Protein AF-A0AAE0EDP6-F1 (afdb_monomer_lite)

InterPro domains:
  IPR026960 Reverse transcriptase zinc-binding domain [PF13966] (31-103)

Foldseek 3Di:
DPDPDDDDDQFDPQDPVSDDDPVSVVVVVVVVVVVVVLQPPVLDDPVLSVVVSCLLVQNDDQLVNCVVVVVDDPPQQAAPVARPDGDDSLCLCFVPPVNVVLVCVLCVVVVFDDDTDSGPNVVLVVQLVSQSDPVCSSVSNVSSSVSSVVSVD

Radius of gyration: 21.28 Å; chains: 1; bounding box: 55×51×54 Å

pLDDT: mean 84.38, std 10.83, range [39.41, 95.75]

Sequence (153 aa):
MIQEDVSDSVAWSFCSKGLFSVSSYRRCVEDLVEEHATVWHGNSPPKVEIFVWQLLRGRIMVWDILNRFGVITNDDLFCPLCERAVESMDHLFLLCPWSWSLWTSCMGWWKVNCCANRSINEWFTGWQRLSPSPKMGRAWVMLFYAAVWSIWW

Organism: NCBI:txid43782

Secondary structure (DSSP, 8-state):
-PPP--------TTSTTS---HHHHHHHHHHHHHTTTTS--SSS-HHHHHHHHHHHTT-S--HHHHHHTTSS-GGG-B-TTTSSSB--HHIIIIISHHHHHHHHHHHHTTT---PPPSSHHHHHHHHHHT-S-GGGHHHHHHHHHHHHHHHH-

Structure (mmCIF, N/CA/C/O backbone):
data_AF-A0AAE0EDP6-F1
#
_entry.id   AF-A0AAE0EDP6-F1
#
loop_
_atom_site.group_PDB
_atom_site.id
_atom_site.type_symbol
_atom_site.label_atom_id
_atom_site.label_alt_id
_atom_site.label_comp_id
_atom_site.label_asym_id
_atom_site.label_entity_id
_atom_site.label_seq_id
_atom_site.pdbx_PDB_ins_code
_atom_site.Cartn_x
_atom_site.Cartn_y
_atom_site.Cartn_z
_atom_site.occupancy
_atom_site.B_iso_or_equiv
_atom_site.auth_seq_id
_atom_site.auth_comp_id
_atom_site.auth_asym_id
_atom_site.auth_atom_id
_atom_site.pdbx_PDB_model_num
ATOM 1 N N . MET A 1 1 ? -27.156 -37.050 26.670 1.00 39.41 1 MET A N 1
ATOM 2 C CA . MET A 1 1 ? -28.392 -36.382 27.124 1.00 39.41 1 MET A CA 1
ATOM 3 C C . MET A 1 1 ? -28.280 -34.933 26.698 1.00 39.41 1 MET A C 1
ATOM 5 O O . MET A 1 1 ? -27.491 -34.208 27.286 1.00 39.41 1 MET A O 1
ATOM 9 N N . ILE A 1 2 ? -28.938 -34.567 25.601 1.00 51.00 2 ILE A N 1
ATOM 10 C CA . ILE A 1 2 ? -29.019 -33.179 25.134 1.00 51.00 2 ILE A CA 1
ATOM 11 C C . ILE A 1 2 ? -30.214 -32.596 25.891 1.00 51.00 2 ILE A C 1
ATOM 13 O O . ILE A 1 2 ? -31.291 -33.183 25.839 1.00 51.00 2 ILE A O 1
ATOM 17 N N . GLN A 1 3 ? -29.997 -31.557 26.696 1.00 50.69 3 GLN A N 1
ATOM 18 C CA . GLN A 1 3 ? -31.082 -30.880 27.407 1.00 50.69 3 GLN A CA 1
ATOM 19 C C . GLN A 1 3 ? -31.976 -30.193 26.371 1.00 50.69 3 GLN A C 1
ATOM 21 O O . GLN A 1 3 ? -31.501 -29.337 25.628 1.00 50.69 3 GLN A O 1
ATOM 26 N N . GLU A 1 4 ? -33.241 -30.603 26.304 1.00 66.81 4 GLU A N 1
ATOM 27 C CA . GLU A 1 4 ? -34.263 -29.949 25.491 1.00 66.81 4 GLU A CA 1
ATOM 28 C C . GLU A 1 4 ? -34.834 -28.721 26.218 1.00 66.81 4 GLU A C 1
ATOM 30 O O . GLU A 1 4 ? -35.024 -28.735 27.434 1.00 66.81 4 GLU A O 1
ATOM 35 N N . ASP A 1 5 ? -35.120 -27.699 25.406 1.00 65.81 5 ASP A N 1
ATOM 36 C CA . ASP A 1 5 ? -35.881 -26.471 25.683 1.00 65.81 5 ASP A CA 1
ATOM 37 C C . ASP A 1 5 ? -35.163 -25.295 26.379 1.00 65.81 5 ASP A C 1
ATOM 39 O O . ASP A 1 5 ? -35.728 -24.593 27.217 1.00 65.81 5 ASP A O 1
ATOM 43 N N . VAL A 1 6 ? -33.913 -25.012 25.993 1.00 71.88 6 VAL A N 1
ATOM 44 C CA . VAL A 1 6 ? -33.329 -23.677 26.217 1.00 71.88 6 VAL A CA 1
ATOM 45 C C . VAL A 1 6 ? -33.558 -22.840 24.962 1.00 71.88 6 VAL A C 1
ATOM 47 O O . VAL A 1 6 ? -32.964 -23.107 23.923 1.00 71.88 6 VAL A O 1
ATOM 50 N N . SER A 1 7 ? -34.424 -21.827 25.053 1.00 76.12 7 SER A N 1
ATOM 51 C CA . SER A 1 7 ? -34.587 -20.831 23.990 1.00 76.12 7 SER A CA 1
ATOM 52 C C . SER A 1 7 ? -33.248 -20.145 23.720 1.00 76.12 7 SER A C 1
ATOM 54 O O . SER A 1 7 ? -32.670 -19.541 24.629 1.00 76.12 7 SER A O 1
ATOM 56 N N . ASP A 1 8 ? -32.786 -20.187 22.470 1.00 82.50 8 ASP A N 1
ATOM 57 C CA . ASP A 1 8 ? -31.603 -19.444 22.044 1.00 82.50 8 ASP A CA 1
ATOM 58 C C . ASP A 1 8 ? -31.775 -17.957 22.372 1.00 82.50 8 ASP A C 1
ATOM 60 O O . ASP A 1 8 ? -32.826 -17.353 22.134 1.00 82.50 8 ASP A O 1
ATOM 64 N N . SER A 1 9 ? -30.732 -17.361 22.946 1.00 78.88 9 SER A N 1
ATOM 65 C CA . SER A 1 9 ? -30.709 -15.943 23.294 1.00 78.88 9 SER A CA 1
ATOM 66 C C . SER A 1 9 ? -29.422 -15.306 22.787 1.00 78.88 9 SER A C 1
ATOM 68 O O . SER A 1 9 ? -28.344 -15.899 22.850 1.00 78.88 9 SER A O 1
ATOM 70 N N . VAL A 1 10 ? -29.532 -14.092 22.246 1.00 83.44 10 VAL A N 1
ATOM 71 C CA . VAL A 1 10 ? -28.369 -13.338 21.773 1.00 83.44 10 VAL A CA 1
ATOM 72 C C . VAL A 1 10 ? -27.637 -12.775 22.987 1.00 83.44 10 VAL A C 1
ATOM 74 O O . VAL A 1 10 ? -28.167 -11.919 23.693 1.00 83.44 10 VAL A O 1
ATOM 77 N N . ALA A 1 11 ? -26.409 -13.238 23.214 1.00 87.94 11 ALA A N 1
ATOM 78 C CA . ALA A 1 11 ? -25.537 -12.737 24.268 1.00 87.94 11 ALA A CA 1
ATOM 79 C C . ALA A 1 11 ? -24.417 -11.867 23.681 1.00 87.94 11 ALA A C 1
ATOM 81 O O . ALA A 1 11 ? -23.764 -12.228 22.701 1.00 87.94 11 ALA A O 1
ATOM 82 N N . TRP A 1 12 ? -24.169 -10.715 24.301 1.00 88.50 12 TRP A N 1
ATOM 83 C CA . TRP A 1 12 ? -23.057 -9.835 23.957 1.00 88.50 12 TRP A CA 1
ATOM 84 C C . TRP A 1 12 ? -21.725 -10.453 24.400 1.00 88.50 12 TRP A C 1
ATOM 86 O O . TRP A 1 12 ? -21.421 -10.505 25.593 1.00 88.50 12 TRP A O 1
ATOM 96 N N . SER A 1 13 ? -20.916 -10.896 23.436 1.00 85.06 13 SER A N 1
ATOM 97 C CA . SER A 1 13 ? -19.655 -11.620 23.664 1.00 85.06 13 SER A CA 1
ATOM 98 C C . SER A 1 13 ? -18.591 -10.813 24.416 1.00 85.06 13 SER A C 1
ATOM 100 O O . SER A 1 13 ? -17.752 -11.391 25.101 1.00 85.06 13 SER A O 1
ATOM 102 N N . PHE A 1 14 ? -18.640 -9.478 24.350 1.00 79.19 14 PHE A N 1
ATOM 103 C CA . PHE A 1 14 ? -17.673 -8.582 25.000 1.00 79.19 14 PHE A CA 1
ATOM 104 C C . PHE A 1 14 ? -18.082 -8.172 26.428 1.00 79.19 14 PHE A C 1
ATOM 106 O O . PHE A 1 14 ? -17.613 -7.167 26.975 1.00 79.19 14 PHE A O 1
ATOM 113 N N . CYS A 1 15 ? -18.972 -8.942 27.059 1.00 81.94 15 CYS A N 1
ATOM 114 C CA . CYS A 1 15 ? -19.340 -8.797 28.461 1.00 81.94 15 CYS A CA 1
ATOM 115 C C . CYS A 1 15 ? -19.559 -10.175 29.092 1.00 81.94 15 CYS A C 1
ATOM 117 O O . CYS A 1 15 ? -20.325 -10.983 28.581 1.00 81.94 15 CYS A O 1
ATOM 119 N N . SER A 1 16 ? -18.962 -10.424 30.261 1.00 80.06 16 SER A N 1
ATOM 120 C CA . SER A 1 16 ? -19.107 -11.697 30.989 1.00 80.06 16 SER A CA 1
ATOM 121 C C . SER A 1 16 ? -20.546 -12.018 31.403 1.00 80.06 16 SER A C 1
ATOM 123 O O . SER A 1 16 ? -20.865 -13.164 31.692 1.00 80.06 16 SER A O 1
ATOM 125 N N . LYS A 1 17 ? -21.420 -11.006 31.430 1.00 84.56 17 LYS A N 1
ATOM 126 C CA . LYS A 1 17 ? -22.849 -11.147 31.731 1.00 84.56 17 LYS A CA 1
ATOM 127 C C . LYS A 1 17 ? -23.712 -11.363 30.483 1.00 84.56 17 LYS A C 1
ATOM 129 O O . LYS A 1 17 ? -24.926 -11.434 30.617 1.00 84.56 17 LYS A O 1
ATOM 134 N N . GLY A 1 18 ? -23.125 -11.364 29.283 1.00 84.38 18 GLY A N 1
ATOM 135 C CA . GLY A 1 18 ? -23.862 -11.446 28.018 1.00 84.38 18 GLY A CA 1
ATOM 136 C C . GLY A 1 18 ? -24.726 -10.219 27.702 1.00 84.38 18 GLY A C 1
ATOM 137 O O . GLY A 1 18 ? -25.489 -10.239 26.743 1.00 84.38 18 GLY A O 1
ATOM 138 N N . LEU A 1 19 ? -24.623 -9.140 28.487 1.00 87.56 19 LEU A N 1
ATOM 139 C CA . LEU A 1 19 ? -25.437 -7.935 28.332 1.00 87.56 19 LEU A CA 1
ATOM 140 C C . LEU A 1 19 ? -24.699 -6.863 27.536 1.00 87.56 19 LEU A C 1
ATOM 142 O O . LEU A 1 19 ? -23.536 -6.555 27.816 1.00 87.56 19 LEU A O 1
ATOM 146 N N . PHE A 1 20 ? -25.416 -6.248 26.599 1.00 87.19 20 PHE A N 1
ATOM 147 C CA . PHE A 1 20 ? -24.943 -5.069 25.891 1.00 87.19 20 PHE A CA 1
ATOM 148 C C . PHE A 1 20 ? -24.884 -3.859 26.829 1.00 87.19 20 PHE A C 1
ATOM 150 O O . PHE A 1 20 ? -25.801 -3.592 27.607 1.00 87.19 20 PHE A O 1
ATOM 157 N N . SER A 1 21 ? -23.816 -3.078 26.709 1.00 89.69 21 SER A N 1
ATOM 158 C CA . SER A 1 21 ? -23.739 -1.737 27.276 1.00 89.69 21 SER A CA 1
ATOM 159 C C . SER A 1 21 ? -22.895 -0.849 26.373 1.00 89.69 21 SER A C 1
ATOM 161 O O . SER A 1 21 ? -21.946 -1.318 25.748 1.00 89.69 21 SER A O 1
ATOM 163 N N . VAL A 1 22 ? -23.165 0.458 26.369 1.00 89.12 22 VAL A N 1
ATOM 164 C CA . VAL A 1 22 ? -22.343 1.425 25.620 1.00 89.12 22 VAL A CA 1
ATOM 165 C C . VAL A 1 22 ? -20.871 1.348 26.046 1.00 89.12 22 VAL A C 1
ATOM 167 O O . VAL A 1 22 ? -19.985 1.460 25.211 1.00 89.12 22 VAL A O 1
ATOM 170 N N . SER A 1 23 ? -20.590 1.082 27.325 1.00 86.62 23 SER A N 1
ATOM 171 C CA . SER A 1 23 ? -19.224 0.929 27.844 1.00 86.62 23 SER A CA 1
ATOM 172 C C . SER A 1 23 ? -18.512 -0.346 27.372 1.00 86.62 23 SER A C 1
ATOM 174 O O . SER A 1 23 ? -17.317 -0.307 27.089 1.00 86.62 23 SER A O 1
ATOM 176 N N . SER A 1 24 ? -19.214 -1.481 27.276 1.00 88.81 24 SER A N 1
ATOM 177 C CA . SER A 1 24 ? -18.640 -2.726 26.743 1.00 88.81 24 SER A CA 1
ATOM 178 C C . SER A 1 24 ? -18.475 -2.660 25.227 1.00 88.81 24 SER A C 1
ATOM 180 O O . SER A 1 24 ? -17.460 -3.121 24.715 1.00 88.81 24 SER A O 1
ATOM 182 N N . TYR A 1 25 ? -19.407 -2.006 24.531 1.00 87.00 25 TYR A N 1
ATOM 183 C CA . TYR A 1 25 ? -19.276 -1.676 23.117 1.00 87.00 25 TYR A CA 1
ATOM 184 C C . TYR A 1 25 ? -18.084 -0.756 22.849 1.00 87.00 25 TYR A C 1
ATOM 186 O O . TYR A 1 25 ? -17.269 -1.066 21.992 1.00 87.00 25 TYR A O 1
ATOM 194 N N . ARG A 1 26 ? -17.928 0.343 23.600 1.00 85.56 26 ARG A N 1
ATOM 195 C CA . ARG A 1 26 ? -16.828 1.294 23.377 1.00 85.56 26 ARG A CA 1
ATOM 196 C C . ARG A 1 26 ? -15.462 0.635 23.539 1.00 85.56 26 ARG A C 1
ATOM 198 O O . ARG A 1 26 ? -14.601 0.858 22.708 1.00 85.56 26 ARG A O 1
ATOM 205 N N . ARG A 1 27 ? -15.300 -0.217 24.552 1.00 81.38 27 ARG A N 1
ATOM 206 C CA . ARG A 1 27 ? -14.078 -1.004 24.765 1.00 81.38 27 ARG A CA 1
ATOM 207 C C . ARG A 1 27 ? -13.825 -2.006 23.636 1.00 81.38 27 ARG A C 1
ATOM 209 O O . ARG A 1 27 ? -12.716 -2.080 23.142 1.00 81.38 27 ARG A O 1
ATOM 216 N N . CYS A 1 28 ? -14.863 -2.711 23.181 1.00 82.75 28 CYS A N 1
ATOM 217 C CA . CYS A 1 28 ? -14.769 -3.572 21.999 1.00 82.75 28 CYS A CA 1
ATOM 218 C C . CYS A 1 28 ? -14.317 -2.781 20.762 1.00 82.75 28 CYS A C 1
ATOM 220 O O . CYS A 1 28 ? -13.442 -3.224 20.029 1.00 82.75 28 CYS A O 1
ATOM 222 N N . VAL A 1 29 ? -14.879 -1.591 20.544 1.00 79.31 29 VAL A N 1
ATOM 223 C CA . VAL A 1 29 ? -14.470 -0.719 19.441 1.00 79.31 29 VAL A CA 1
ATOM 224 C C . VAL A 1 29 ? -13.038 -0.226 19.627 1.00 79.31 29 VAL A C 1
ATOM 226 O O . VAL A 1 29 ? -12.302 -0.229 18.657 1.00 79.31 29 VAL A O 1
ATOM 229 N N . GLU A 1 30 ? -12.625 0.172 20.829 1.00 75.19 30 GLU A N 1
ATOM 230 C CA . GLU A 1 30 ? -11.241 0.578 21.120 1.00 75.19 30 GLU A CA 1
ATOM 231 C C . GLU A 1 30 ? -10.249 -0.550 20.770 1.00 75.19 30 GLU A C 1
ATOM 233 O O . GLU A 1 30 ? -9.298 -0.296 20.029 1.00 75.19 30 GLU A O 1
ATOM 238 N N . ASP A 1 31 ? -10.538 -1.793 21.173 1.00 69.56 31 ASP A N 1
ATOM 239 C CA . ASP A 1 31 ? -9.720 -2.972 20.847 1.00 69.56 31 ASP A CA 1
ATOM 240 C C . ASP A 1 31 ? -9.689 -3.260 19.326 1.00 69.56 31 ASP A C 1
ATOM 242 O O . ASP A 1 31 ? -8.649 -3.600 18.765 1.00 69.56 31 ASP A O 1
ATOM 246 N N . LEU A 1 32 ? -10.816 -3.083 18.623 1.00 66.81 32 LEU A N 1
ATOM 247 C CA . LEU A 1 32 ? -10.910 -3.270 17.165 1.00 66.81 32 LEU A CA 1
ATOM 248 C C . LEU A 1 32 ? -10.283 -2.117 16.361 1.00 66.81 32 LEU A C 1
ATOM 250 O O . LEU A 1 32 ? -9.859 -2.300 15.218 1.00 66.81 32 LEU A O 1
ATOM 254 N N . VAL A 1 33 ? -10.258 -0.907 16.920 1.00 62.19 33 VAL A N 1
ATOM 255 C CA . VAL A 1 33 ? -9.709 0.287 16.267 1.00 62.19 33 VAL A CA 1
ATOM 256 C C . VAL A 1 33 ? -8.185 0.223 16.225 1.00 62.19 33 VAL A C 1
ATOM 258 O O . VAL A 1 33 ? -7.621 0.659 15.222 1.00 62.19 33 VAL A O 1
ATOM 261 N N . GLU A 1 34 ? -7.508 -0.370 17.215 1.00 58.06 34 GLU A N 1
ATOM 262 C CA . GLU A 1 34 ? -6.048 -0.563 17.153 1.00 58.06 34 GLU A CA 1
ATOM 263 C C . GLU A 1 34 ? -5.617 -1.412 15.944 1.00 58.06 34 GLU A C 1
ATOM 265 O O . GLU A 1 34 ? -4.651 -1.060 15.264 1.00 58.06 34 GLU A O 1
ATOM 270 N N . GLU A 1 35 ? -6.380 -2.448 15.577 1.00 56.25 35 GLU A N 1
ATOM 271 C CA . GLU A 1 35 ? -6.121 -3.237 14.361 1.00 56.25 35 GLU A CA 1
ATOM 272 C C . GLU A 1 35 ? -6.390 -2.462 13.057 1.00 56.25 35 GLU A C 1
ATOM 274 O O . GLU A 1 35 ? -5.968 -2.881 11.975 1.00 56.25 35 GLU A O 1
ATOM 279 N N . HIS A 1 36 ? -7.131 -1.351 13.107 1.00 55.94 36 HIS A N 1
ATOM 280 C CA . HIS A 1 36 ? -7.610 -0.630 11.919 1.00 55.94 36 HIS A CA 1
ATOM 281 C C . HIS A 1 36 ? -7.068 0.798 11.782 1.00 55.94 36 HIS A C 1
ATOM 283 O O . HIS A 1 36 ? -7.262 1.412 10.733 1.00 55.94 36 HIS A O 1
ATOM 289 N N . ALA A 1 37 ? -6.358 1.320 12.784 1.00 62.09 37 ALA A N 1
ATOM 290 C CA . ALA A 1 37 ? -5.871 2.700 12.832 1.00 62.09 37 ALA A CA 1
ATOM 291 C C . ALA A 1 37 ? -4.668 2.988 11.914 1.00 62.09 37 ALA A C 1
ATOM 293 O O . ALA A 1 37 ? -4.329 4.147 11.691 1.00 62.09 37 ALA A O 1
ATOM 294 N N . THR A 1 38 ? -4.014 1.964 11.362 1.00 74.25 38 THR A N 1
ATOM 295 C CA . THR A 1 38 ? -2.735 2.119 10.644 1.00 74.25 38 THR A CA 1
ATOM 296 C C . THR A 1 38 ? -2.839 2.821 9.288 1.00 74.25 38 THR A C 1
ATOM 298 O O . THR A 1 38 ? -1.806 3.212 8.749 1.00 74.25 38 THR A O 1
ATOM 301 N N . VAL A 1 39 ? -4.048 2.992 8.738 1.00 85.88 39 VAL A N 1
ATOM 302 C CA . VAL A 1 39 ? -4.280 3.647 7.434 1.00 85.88 39 VAL A CA 1
ATOM 303 C C . VAL A 1 39 ? -4.888 5.052 7.565 1.00 85.88 39 VAL A C 1
ATOM 305 O O . VAL A 1 39 ? -4.709 5.915 6.708 1.00 85.88 39 VAL A O 1
ATOM 308 N N . TRP A 1 40 ? -5.615 5.314 8.647 1.00 87.88 40 TRP A N 1
ATOM 309 C CA . TRP A 1 40 ? -6.397 6.540 8.794 1.00 87.88 40 TRP A CA 1
ATOM 310 C C . TRP A 1 40 ? -5.555 7.636 9.439 1.00 87.88 40 TRP A C 1
ATOM 312 O O . TRP A 1 40 ? -5.549 7.808 10.658 1.00 87.88 40 TRP A O 1
ATOM 322 N N . HIS A 1 41 ? -4.818 8.382 8.618 1.00 81.88 41 HIS A N 1
ATOM 323 C CA . HIS A 1 41 ? -3.966 9.471 9.100 1.00 81.88 41 HIS A CA 1
ATOM 324 C C . HIS A 1 41 ? -4.581 10.860 8.914 1.00 81.88 41 HIS A C 1
ATOM 326 O O . HIS A 1 41 ? -4.064 11.818 9.494 1.00 81.88 41 HIS A O 1
ATOM 332 N N . GLY A 1 42 ? -5.630 10.995 8.095 1.00 85.88 42 GLY A N 1
ATOM 333 C CA . GLY A 1 42 ? -6.282 12.275 7.809 1.00 85.88 42 GLY A CA 1
ATOM 334 C C . GLY A 1 42 ? -5.391 13.275 7.065 1.00 85.88 42 GLY A C 1
ATOM 335 O O . GLY A 1 42 ? -5.698 14.464 7.029 1.00 85.88 42 GLY A O 1
ATOM 336 N N . ASN A 1 43 ? -4.272 12.815 6.495 1.00 84.62 43 ASN A N 1
ATOM 337 C CA . ASN A 1 43 ? -3.312 13.659 5.772 1.00 84.62 43 ASN A CA 1
ATOM 338 C C . ASN A 1 43 ? -3.436 13.512 4.249 1.00 84.62 43 ASN A C 1
ATOM 340 O O . ASN A 1 43 ? -2.763 14.227 3.510 1.00 84.62 43 ASN A O 1
ATOM 344 N N . SER A 1 44 ? -4.272 12.592 3.771 1.00 88.50 44 SER A N 1
ATOM 345 C CA . SER A 1 44 ? -4.518 12.382 2.346 1.00 88.50 44 SER A CA 1
ATOM 346 C C . SER A 1 44 ? -6.019 12.449 2.040 1.00 88.50 44 SER A C 1
ATOM 348 O O . SER A 1 44 ? -6.836 12.375 2.962 1.00 88.50 44 SER A O 1
ATOM 350 N N . PRO A 1 45 ? -6.424 12.633 0.769 1.00 93.44 45 PRO A N 1
ATOM 351 C CA . PRO A 1 45 ? -7.839 12.636 0.419 1.00 93.44 45 PRO A CA 1
ATOM 352 C C . PRO A 1 45 ? -8.515 11.332 0.880 1.00 93.44 45 PRO A C 1
ATOM 354 O O . PRO A 1 45 ? -7.952 10.265 0.631 1.00 93.44 45 PRO A O 1
ATOM 357 N N . PRO A 1 46 ? -9.738 11.366 1.447 1.00 92.12 46 PRO A N 1
ATOM 358 C CA . PRO A 1 46 ? -10.397 10.169 1.984 1.00 92.12 46 PRO A CA 1
ATOM 359 C C . PRO A 1 46 ? -10.478 8.998 0.998 1.00 92.12 46 PRO A C 1
ATOM 361 O O . PRO A 1 46 ? -10.327 7.845 1.385 1.00 92.12 46 PRO A O 1
ATOM 364 N N . LYS A 1 47 ? -10.645 9.287 -0.301 1.00 92.94 47 LYS A N 1
ATOM 365 C CA . LYS A 1 47 ? -10.645 8.269 -1.364 1.00 92.94 47 LYS A CA 1
ATOM 366 C C . LYS A 1 47 ? -9.337 7.469 -1.445 1.00 92.94 47 LYS A C 1
ATOM 368 O O . LYS A 1 47 ? -9.381 6.288 -1.766 1.00 92.94 47 LYS A O 1
ATOM 373 N N . VAL A 1 48 ? -8.199 8.097 -1.144 1.00 93.94 48 VAL A N 1
ATOM 374 C CA . VAL A 1 48 ? -6.878 7.458 -1.162 1.00 93.94 48 VAL A CA 1
ATOM 375 C C . VAL A 1 48 ? -6.711 6.579 0.074 1.00 93.94 48 VAL A C 1
ATOM 377 O O . VAL A 1 48 ? -6.293 5.437 -0.061 1.00 93.94 48 VAL A O 1
ATOM 380 N N . GLU A 1 49 ? -7.109 7.047 1.261 1.00 92.88 49 GLU A N 1
ATOM 381 C CA . GLU A 1 49 ? -7.056 6.228 2.488 1.00 92.88 49 GLU A CA 1
ATOM 382 C C . GLU A 1 49 ? -7.971 5.002 2.380 1.00 92.88 49 GLU A C 1
ATOM 384 O O . GLU A 1 49 ? -7.553 3.886 2.681 1.00 92.88 49 GLU A O 1
ATOM 389 N N . ILE A 1 50 ? -9.187 5.183 1.850 1.00 92.56 50 ILE A N 1
ATOM 390 C CA . ILE A 1 50 ? -10.114 4.081 1.558 1.00 92.56 50 ILE A CA 1
ATOM 391 C C . ILE A 1 50 ? -9.486 3.088 0.577 1.00 92.56 50 ILE A C 1
ATOM 393 O O . ILE A 1 50 ? -9.590 1.879 0.779 1.00 92.56 50 ILE A O 1
ATOM 397 N N . PHE A 1 51 ? -8.835 3.581 -0.476 1.00 93.50 51 PHE A N 1
ATOM 398 C CA . PHE A 1 51 ? -8.151 2.738 -1.450 1.00 93.50 51 PHE A CA 1
ATOM 399 C C . PHE A 1 51 ? -7.010 1.937 -0.815 1.00 93.50 51 PHE A C 1
ATOM 401 O O . PHE A 1 51 ? -6.974 0.719 -0.962 1.00 93.50 51 PHE A O 1
ATOM 408 N N . VAL A 1 52 ? -6.124 2.581 -0.051 1.00 93.50 52 VAL A N 1
ATOM 409 C CA . VAL A 1 52 ? -5.020 1.906 0.652 1.00 93.50 52 VAL A CA 1
ATOM 410 C C . VAL A 1 52 ? -5.564 0.867 1.636 1.00 93.50 52 VAL A C 1
ATOM 412 O O . VAL A 1 52 ? -5.058 -0.250 1.705 1.00 93.50 52 VAL A O 1
ATOM 415 N N . TRP A 1 53 ? -6.637 1.185 2.357 1.00 92.25 53 TRP A N 1
ATOM 416 C CA . TRP A 1 53 ? -7.290 0.237 3.258 1.00 92.25 53 TRP A CA 1
ATOM 417 C C . TRP A 1 53 ? -7.844 -0.986 2.510 1.00 92.25 53 TRP A C 1
ATOM 419 O O . TRP A 1 53 ? -7.687 -2.118 2.976 1.00 92.25 53 TRP A O 1
ATOM 429 N N . GLN A 1 54 ? -8.446 -0.788 1.332 1.00 91.56 54 GLN A N 1
ATOM 430 C CA . GLN A 1 54 ? -8.885 -1.893 0.475 1.00 91.56 54 GLN A CA 1
ATOM 431 C C . GLN A 1 54 ? -7.701 -2.705 -0.060 1.00 91.56 54 GLN A C 1
ATOM 433 O O . GLN A 1 54 ? -7.775 -3.934 -0.046 1.00 91.56 54 GLN A O 1
ATOM 438 N N . LEU A 1 55 ? -6.612 -2.045 -0.472 1.00 92.44 55 LEU A N 1
ATOM 439 C CA . LEU A 1 55 ? -5.387 -2.687 -0.961 1.00 92.44 55 LEU A CA 1
ATOM 440 C C . LEU A 1 55 ? -4.829 -3.659 0.073 1.00 92.44 55 LEU A C 1
ATOM 442 O O . LEU A 1 55 ? -4.640 -4.838 -0.213 1.00 92.44 55 LEU A O 1
ATOM 446 N N . LEU A 1 56 ? -4.626 -3.175 1.297 1.00 91.00 56 LEU A N 1
ATOM 447 C CA . LEU A 1 56 ? -4.041 -3.963 2.380 1.00 91.00 56 LEU A CA 1
ATOM 448 C C . LEU A 1 56 ? -4.947 -5.131 2.798 1.00 91.00 56 LEU A C 1
ATOM 450 O O . LEU A 1 56 ? -4.472 -6.200 3.173 1.00 91.00 56 LEU A O 1
ATOM 454 N N . ARG A 1 57 ? -6.268 -4.989 2.649 1.00 88.12 57 ARG A N 1
ATOM 455 C CA . ARG A 1 57 ? -7.225 -6.084 2.882 1.00 88.12 57 ARG A CA 1
ATOM 456 C C . ARG A 1 57 ? -7.381 -7.049 1.712 1.00 88.12 57 ARG A C 1
ATOM 458 O O . ARG A 1 57 ? -8.183 -7.978 1.813 1.00 88.12 57 ARG A O 1
ATOM 465 N N . GLY A 1 58 ? -6.674 -6.825 0.612 1.00 86.31 58 GLY A N 1
ATOM 466 C CA . GLY A 1 58 ? -6.784 -7.653 -0.577 1.00 86.31 58 GLY A CA 1
ATOM 467 C C . GLY A 1 58 ? -8.125 -7.510 -1.307 1.00 86.31 58 GLY A C 1
ATOM 468 O O . GLY A 1 58 ? -8.644 -8.488 -1.835 1.00 86.31 58 GLY A O 1
ATOM 469 N N . ARG A 1 59 ? -8.741 -6.322 -1.256 1.00 84.94 59 ARG A N 1
ATOM 470 C CA . ARG A 1 59 ? -10.111 -6.064 -1.741 1.00 84.94 59 ARG A CA 1
ATOM 471 C C . ARG A 1 59 ? -10.186 -5.174 -2.982 1.00 84.94 59 ARG A C 1
ATOM 473 O O . ARG A 1 59 ? -11.280 -4.772 -3.362 1.00 84.94 59 ARG A O 1
ATOM 480 N N . ILE A 1 60 ? -9.056 -4.854 -3.606 1.00 86.31 60 ILE A N 1
ATOM 481 C CA . ILE A 1 60 ? -9.042 -4.114 -4.874 1.00 86.31 60 ILE A CA 1
ATOM 482 C C . ILE A 1 60 ? -9.295 -5.082 -6.025 1.00 86.31 60 ILE A C 1
ATOM 484 O O . ILE A 1 60 ? -8.747 -6.177 -6.043 1.00 86.31 60 ILE A O 1
ATOM 488 N N . MET A 1 61 ? -10.112 -4.683 -6.998 1.00 77.00 61 MET A N 1
ATOM 489 C CA . MET A 1 61 ? -10.445 -5.517 -8.154 1.00 77.00 61 MET A CA 1
ATOM 490 C C . MET A 1 61 ? -9.309 -5.570 -9.186 1.00 77.00 61 MET A C 1
ATOM 492 O O . MET A 1 61 ? -9.374 -4.900 -10.207 1.00 77.00 61 MET A O 1
ATOM 496 N N . VAL A 1 62 ? -8.285 -6.379 -8.919 1.00 77.12 62 VAL A N 1
ATOM 497 C CA . VAL A 1 62 ? -7.289 -6.816 -9.921 1.00 77.12 62 VAL A CA 1
ATOM 498 C C . VAL A 1 62 ? -7.834 -7.973 -10.771 1.00 77.12 62 VAL A C 1
ATOM 500 O O . VAL A 1 62 ? -8.804 -8.624 -10.361 1.00 77.12 62 VAL A O 1
ATOM 503 N N . TRP A 1 63 ? -7.207 -8.288 -11.913 1.00 75.31 63 TRP A N 1
ATOM 504 C CA . TRP A 1 63 ? -7.692 -9.363 -12.801 1.00 75.31 63 TRP A CA 1
ATOM 505 C C . TRP A 1 63 ? -7.850 -10.725 -12.103 1.00 75.31 63 TRP A C 1
ATOM 507 O O . TRP A 1 63 ? -8.867 -11.381 -12.317 1.00 75.31 63 TRP A O 1
ATOM 517 N N . ASP A 1 64 ? -6.933 -11.131 -11.209 1.00 69.44 64 ASP A N 1
ATOM 518 C CA . ASP A 1 64 ? -7.085 -12.371 -10.412 1.00 69.44 64 ASP A CA 1
ATOM 519 C C . ASP A 1 64 ? -8.407 -12.378 -9.621 1.00 69.44 64 ASP A C 1
ATOM 521 O O . ASP A 1 64 ? -9.132 -13.372 -9.589 1.00 69.44 64 ASP A O 1
ATOM 525 N N . ILE A 1 65 ? -8.792 -11.239 -9.044 1.00 70.62 65 ILE A N 1
ATOM 526 C CA . ILE A 1 65 ? -10.037 -11.118 -8.280 1.00 70.62 65 ILE A CA 1
ATOM 527 C C . ILE A 1 65 ? -11.256 -11.159 -9.211 1.00 70.62 65 ILE A C 1
ATOM 529 O O . ILE A 1 65 ? -12.219 -11.869 -8.919 1.00 70.62 65 ILE A O 1
ATOM 533 N N . LEU A 1 66 ? -11.210 -10.469 -10.352 1.00 72.19 66 LEU A N 1
ATOM 534 C CA . LEU A 1 66 ? -12.288 -10.496 -11.349 1.00 72.19 66 LEU A CA 1
ATOM 535 C C . LEU A 1 66 ? -12.501 -11.900 -11.940 1.00 72.19 66 LEU A C 1
ATOM 537 O O . LEU A 1 66 ? -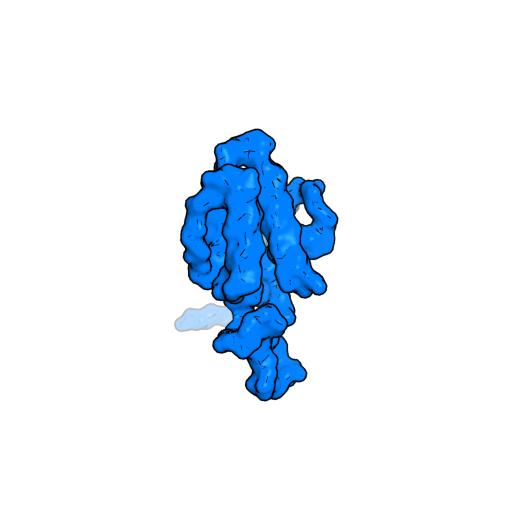13.646 -12.322 -12.112 1.00 72.19 66 LEU A O 1
ATOM 541 N N . ASN A 1 67 ? -11.421 -12.648 -12.176 1.00 71.00 67 ASN A N 1
ATOM 542 C CA . ASN A 1 67 ? -11.474 -14.036 -12.636 1.00 71.00 67 ASN A CA 1
ATOM 543 C C . ASN A 1 67 ? -12.093 -14.961 -11.582 1.00 71.00 67 ASN A C 1
ATOM 545 O O . ASN A 1 67 ? -12.979 -15.75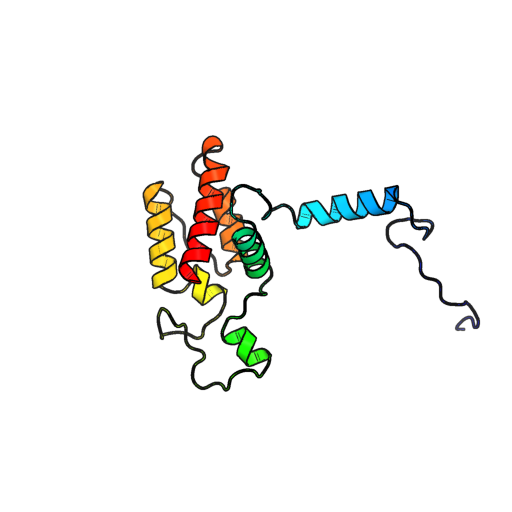3 -11.895 1.00 71.00 67 ASN A O 1
ATOM 549 N N . ARG A 1 68 ? -11.701 -14.819 -10.306 1.00 72.25 68 ARG A N 1
ATOM 550 C CA . ARG A 1 68 ? -12.308 -15.582 -9.195 1.00 72.25 68 ARG A CA 1
ATOM 551 C C . ARG A 1 68 ? -13.808 -15.338 -9.055 1.00 72.25 68 ARG A C 1
ATOM 553 O O . ARG A 1 68 ? -14.529 -16.245 -8.649 1.00 72.25 68 ARG A O 1
ATOM 560 N N . PHE A 1 69 ? -14.273 -14.134 -9.384 1.00 75.06 69 PHE A N 1
ATOM 561 C CA . PHE A 1 69 ? -15.697 -13.795 -9.396 1.00 75.06 69 PHE A CA 1
ATOM 562 C C . PHE A 1 69 ? -16.409 -14.145 -10.715 1.00 75.06 69 PHE A C 1
ATOM 564 O O . PHE A 1 69 ? -17.605 -13.888 -10.833 1.00 75.06 69 PHE A O 1
ATOM 571 N N . GLY A 1 70 ? -15.713 -14.741 -11.691 1.00 74.75 70 GLY A N 1
ATOM 572 C CA . GLY A 1 70 ? -16.287 -15.146 -12.978 1.00 74.75 70 GLY A CA 1
ATOM 573 C C . GLY A 1 70 ? -16.687 -13.976 -13.881 1.00 74.75 70 GLY A C 1
ATOM 574 O O . GLY A 1 70 ? -17.533 -14.146 -14.754 1.00 74.75 70 GLY A O 1
ATOM 575 N N . VAL A 1 71 ? -16.119 -12.785 -13.656 1.00 75.88 71 VAL A N 1
ATOM 576 C CA . VAL A 1 71 ? -16.432 -11.566 -14.427 1.00 75.88 71 VAL A CA 1
ATOM 577 C C . VAL A 1 71 ? -15.712 -11.555 -15.780 1.00 75.88 71 VAL A C 1
ATOM 579 O O . VAL A 1 71 ? -16.219 -10.981 -16.739 1.00 75.88 71 VAL A O 1
ATOM 582 N N . ILE A 1 72 ? -14.548 -12.202 -15.866 1.00 72.94 72 ILE A N 1
ATOM 583 C CA . ILE A 1 72 ? -13.717 -12.300 -17.074 1.00 72.94 72 ILE A CA 1
ATOM 584 C C . ILE A 1 72 ? -13.361 -13.762 -17.355 1.00 72.94 72 ILE A C 1
ATOM 586 O O . ILE A 1 72 ? -13.300 -14.576 -16.434 1.00 72.94 72 ILE A O 1
ATOM 590 N N . THR A 1 73 ? -13.107 -14.090 -18.620 1.00 64.00 73 THR A N 1
ATOM 591 C CA . THR A 1 73 ? -12.533 -15.376 -19.040 1.00 64.00 73 THR A CA 1
ATOM 592 C C . THR A 1 73 ? -11.008 -15.266 -19.133 1.00 64.00 73 THR A C 1
ATOM 594 O O . THR A 1 73 ? -10.491 -14.190 -19.410 1.00 64.00 73 THR A O 1
ATOM 597 N N . ASN A 1 74 ? -10.299 -16.375 -18.879 1.00 64.06 74 ASN A N 1
ATOM 598 C CA . ASN A 1 74 ? -8.841 -16.504 -18.659 1.00 64.06 74 ASN A CA 1
ATOM 599 C C . ASN A 1 74 ? -7.885 -15.888 -19.711 1.00 64.06 74 ASN A C 1
ATOM 601 O O . ASN A 1 74 ? -6.673 -16.022 -19.549 1.00 64.06 74 ASN A O 1
ATOM 605 N N . ASP A 1 75 ? -8.380 -15.258 -20.773 1.00 60.62 75 ASP A N 1
ATOM 606 C CA . ASP A 1 75 ? -7.571 -14.945 -21.949 1.00 60.62 75 ASP A CA 1
ATOM 607 C C . ASP A 1 75 ? -6.612 -13.757 -21.758 1.00 60.62 75 ASP A C 1
ATOM 609 O O . ASP A 1 75 ? -5.612 -13.717 -22.460 1.00 60.62 75 ASP A O 1
ATOM 613 N N . ASP A 1 76 ? -6.793 -12.889 -20.750 1.00 65.19 76 ASP A N 1
ATOM 614 C CA . ASP A 1 76 ? -5.873 -11.763 -20.487 1.00 65.19 76 ASP A CA 1
ATOM 615 C C . ASP A 1 76 ? -5.656 -11.480 -18.986 1.00 65.19 76 ASP A C 1
ATOM 617 O O . ASP A 1 76 ? -5.852 -10.374 -18.490 1.00 65.19 76 ASP A O 1
ATOM 621 N N . LEU A 1 77 ? -5.213 -12.481 -18.218 1.00 79.75 77 LEU A N 1
ATOM 622 C CA . LEU A 1 77 ? -4.853 -12.292 -16.800 1.00 79.75 77 LEU A CA 1
ATOM 623 C C . LEU A 1 77 ? -3.497 -11.599 -16.594 1.00 79.75 77 LEU A C 1
ATOM 625 O O . LEU A 1 77 ? -2.976 -11.616 -15.481 1.00 79.75 77 LEU A O 1
ATOM 629 N N . PHE A 1 78 ? -2.867 -11.057 -17.635 1.00 87.31 78 PHE A N 1
ATOM 630 C CA . PHE A 1 78 ? -1.529 -10.481 -17.535 1.00 87.31 78 PHE A CA 1
ATOM 631 C C . PHE A 1 78 ? -1.549 -9.083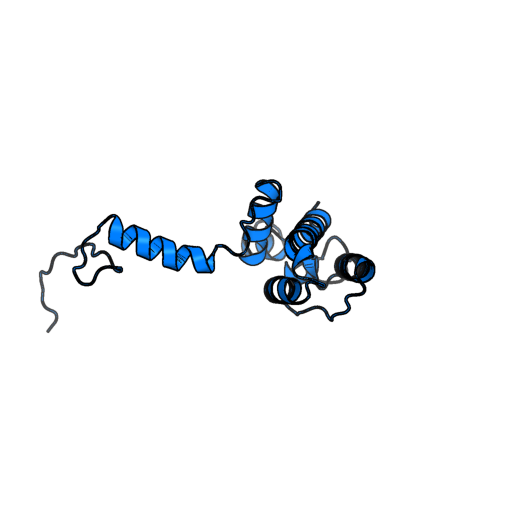 -16.913 1.00 87.31 78 PHE A C 1
ATOM 633 O O . PHE A 1 78 ? -2.474 -8.300 -17.089 1.00 87.31 78 PHE A O 1
ATOM 640 N N . CYS A 1 79 ? -0.477 -8.763 -16.192 1.00 89.81 79 CYS A N 1
ATOM 641 C CA . CYS A 1 79 ? -0.251 -7.442 -15.626 1.00 89.81 79 CYS A CA 1
ATOM 642 C C . CYS A 1 79 ? -0.250 -6.365 -16.727 1.00 89.81 79 CYS A C 1
ATOM 644 O O . CYS A 1 79 ? 0.608 -6.441 -17.608 1.00 89.81 79 CYS A O 1
ATOM 646 N N . PRO A 1 80 ? -1.093 -5.320 -16.645 1.00 88.31 80 PRO A N 1
ATOM 647 C CA . PRO A 1 80 ? -1.232 -4.292 -17.677 1.00 88.31 80 PRO A CA 1
ATOM 648 C C . PRO A 1 80 ? 0.007 -3.402 -17.801 1.00 88.31 80 PRO A C 1
ATOM 650 O O . PRO A 1 80 ? 0.163 -2.686 -18.780 1.00 88.31 80 PRO A O 1
ATOM 653 N N . LEU A 1 81 ? 0.894 -3.421 -16.802 1.00 91.62 81 LEU A N 1
ATOM 654 C CA . LEU A 1 81 ? 2.123 -2.633 -1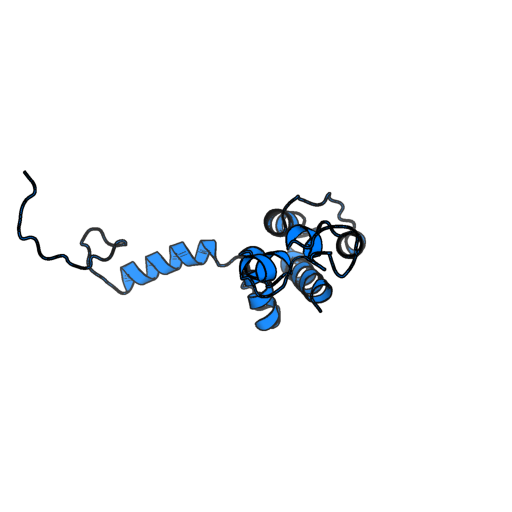6.825 1.00 91.62 81 LEU A CA 1
ATOM 655 C C . LEU A 1 81 ? 3.265 -3.369 -17.526 1.00 91.62 81 LEU A C 1
ATOM 657 O O . LEU A 1 81 ? 4.033 -2.763 -18.268 1.00 91.62 81 LEU A O 1
ATOM 661 N N . CYS A 1 82 ? 3.445 -4.662 -17.241 1.00 92.62 82 CYS A N 1
ATOM 662 C CA . CYS A 1 82 ? 4.609 -5.402 -17.732 1.00 92.62 82 CYS A CA 1
ATOM 663 C C . CYS A 1 82 ? 4.298 -6.468 -18.775 1.00 92.62 82 CYS A C 1
ATOM 665 O O . CYS A 1 82 ? 5.242 -6.895 -19.435 1.00 92.62 82 CYS A O 1
ATOM 667 N N . GLU A 1 83 ? 3.046 -6.921 -18.872 1.00 89.75 83 GLU A N 1
ATOM 668 C CA . GLU A 1 83 ? 2.560 -7.951 -19.803 1.00 89.75 83 GLU A CA 1
ATOM 669 C C . GLU A 1 83 ? 3.341 -9.282 -19.745 1.00 89.75 83 GLU A C 1
ATOM 671 O O . GLU A 1 83 ? 3.335 -10.076 -20.679 1.00 89.75 83 GLU A O 1
ATOM 676 N N . ARG A 1 84 ? 4.060 -9.546 -18.643 1.00 87.94 84 ARG A N 1
ATOM 677 C CA . ARG A 1 84 ? 4.980 -10.699 -18.512 1.00 87.94 84 ARG A CA 1
ATOM 678 C C . ARG A 1 84 ? 4.559 -11.731 -17.478 1.00 87.94 84 ARG A C 1
ATOM 680 O O . ARG A 1 84 ? 5.074 -12.844 -17.487 1.00 87.94 84 ARG A O 1
ATOM 687 N N . ALA A 1 85 ? 3.694 -11.353 -16.548 1.00 88.06 85 ALA A N 1
ATOM 688 C CA . ALA A 1 85 ? 3.252 -12.206 -15.456 1.00 88.06 85 ALA A CA 1
ATOM 689 C C . ALA A 1 85 ? 1.763 -11.994 -15.208 1.00 88.06 85 ALA A C 1
ATOM 691 O O . ALA A 1 85 ? 1.230 -10.928 -15.519 1.00 88.06 85 ALA A O 1
ATOM 692 N N . VAL A 1 86 ? 1.120 -13.006 -14.630 1.00 88.06 86 VAL A N 1
ATOM 693 C CA . VAL A 1 86 ? -0.272 -12.918 -14.187 1.00 88.06 86 VAL A CA 1
ATOM 694 C C . VAL A 1 86 ? -0.408 -11.795 -13.159 1.00 88.06 86 VAL A C 1
ATOM 696 O O . VAL A 1 86 ? 0.395 -11.691 -12.227 1.00 88.06 86 VAL A O 1
ATOM 699 N N . GLU A 1 87 ? -1.410 -10.942 -13.338 1.00 87.94 87 GLU A N 1
ATOM 700 C CA . GLU A 1 87 ? -1.718 -9.866 -12.418 1.00 87.94 87 GLU A CA 1
ATOM 701 C C . GLU A 1 87 ? -2.236 -10.431 -11.099 1.00 87.94 87 GLU A C 1
ATOM 703 O O . GLU A 1 87 ? -3.278 -11.076 -11.020 1.00 87.94 87 GLU A O 1
ATOM 708 N N . SER A 1 88 ? -1.518 -10.105 -10.036 1.00 90.38 88 SER A N 1
ATOM 709 C CA . SER A 1 88 ? -1.994 -10.168 -8.664 1.00 90.38 88 SER A CA 1
ATOM 710 C C . SER A 1 88 ? -1.769 -8.805 -8.018 1.00 90.38 88 SER A C 1
ATOM 712 O O . SER A 1 88 ? -1.008 -7.992 -8.541 1.00 90.38 88 SER A O 1
ATOM 714 N N . MET A 1 89 ? -2.375 -8.547 -6.859 1.00 91.06 89 MET A N 1
ATOM 715 C CA . MET A 1 89 ? -2.126 -7.297 -6.127 1.00 91.06 89 MET A CA 1
ATOM 716 C C . MET A 1 89 ? -0.643 -7.124 -5.791 1.00 91.06 89 MET A C 1
ATOM 718 O O . MET A 1 89 ? -0.076 -6.058 -6.018 1.00 91.06 89 MET A O 1
ATOM 722 N N . ASP A 1 90 ? 0.013 -8.181 -5.313 1.00 93.06 90 ASP A N 1
ATOM 723 C CA . ASP A 1 90 ? 1.439 -8.123 -4.994 1.00 93.06 90 ASP A CA 1
ATOM 724 C C . ASP A 1 90 ? 2.280 -7.880 -6.252 1.00 93.06 90 ASP A C 1
ATOM 726 O O . ASP A 1 90 ? 3.237 -7.106 -6.224 1.00 93.06 90 ASP A O 1
ATOM 730 N N . HIS A 1 91 ? 1.907 -8.479 -7.386 1.00 92.81 91 HIS A N 1
ATOM 731 C CA . HIS A 1 91 ? 2.598 -8.203 -8.634 1.00 92.81 91 HIS A CA 1
ATOM 732 C C . HIS A 1 91 ? 2.376 -6.763 -9.099 1.00 92.81 91 HIS A C 1
ATOM 734 O O . HIS A 1 91 ? 3.348 -6.031 -9.257 1.00 92.81 91 HIS A O 1
ATOM 740 N N . LEU A 1 92 ? 1.128 -6.326 -9.262 1.00 93.81 92 LEU A N 1
ATOM 741 C CA . LEU A 1 92 ? 0.802 -4.994 -9.766 1.00 93.81 92 LEU A CA 1
ATOM 742 C C . LEU A 1 92 ? 1.433 -3.890 -8.915 1.00 93.81 92 LEU A C 1
ATOM 744 O O . LEU A 1 92 ? 2.064 -2.992 -9.460 1.00 93.81 92 LEU A O 1
ATOM 748 N N . PHE A 1 93 ? 1.318 -3.964 -7.588 1.00 94.88 93 PHE A N 1
ATOM 749 C CA . PHE A 1 93 ? 1.743 -2.874 -6.707 1.00 94.88 93 PHE A CA 1
ATOM 750 C C . PHE A 1 93 ? 3.198 -2.954 -6.246 1.00 94.88 93 PHE A C 1
ATOM 752 O O . PHE A 1 93 ? 3.714 -1.953 -5.747 1.00 94.88 93 PHE A O 1
ATOM 759 N N . LEU A 1 94 ? 3.874 -4.098 -6.393 1.00 94.19 94 LEU A N 1
ATOM 760 C CA . LEU A 1 94 ? 5.210 -4.287 -5.819 1.00 94.19 94 LEU A CA 1
ATOM 761 C C . LEU A 1 94 ? 6.187 -5.025 -6.740 1.00 94.19 94 LEU A C 1
ATOM 763 O O . LEU A 1 94 ? 7.252 -4.485 -7.030 1.00 94.19 94 LEU A O 1
ATOM 767 N N . LEU A 1 95 ? 5.856 -6.242 -7.186 1.00 94.19 95 LEU A N 1
ATOM 768 C CA . LEU A 1 95 ? 6.810 -7.116 -7.894 1.00 94.19 95 LEU A CA 1
ATOM 769 C C . LEU A 1 95 ? 6.940 -6.797 -9.392 1.00 94.19 95 LEU A C 1
ATOM 771 O O . LEU A 1 95 ? 7.885 -7.248 -10.041 1.00 94.19 95 LEU A O 1
ATOM 775 N N . CYS A 1 96 ? 5.998 -6.044 -9.956 1.00 94.62 96 CYS A N 1
ATOM 776 C CA . CYS A 1 96 ? 6.054 -5.570 -11.330 1.00 94.62 96 CYS A CA 1
ATOM 777 C C . CYS A 1 96 ? 7.295 -4.681 -11.515 1.00 94.62 96 CYS A C 1
ATOM 779 O O . CYS A 1 96 ? 7.490 -3.753 -10.728 1.00 94.62 96 CYS A O 1
ATOM 781 N N . PRO A 1 97 ? 8.116 -4.893 -12.564 1.00 94.88 97 PRO A N 1
ATOM 782 C CA . PRO A 1 97 ? 9.316 -4.089 -12.800 1.00 94.88 97 PRO A CA 1
ATOM 783 C C . PRO A 1 97 ? 9.055 -2.578 -12.872 1.00 94.88 97 PRO A C 1
ATOM 785 O O . PRO A 1 97 ? 9.873 -1.795 -12.396 1.00 94.88 97 PRO A O 1
ATOM 788 N N . TRP A 1 98 ? 7.909 -2.169 -13.424 1.00 95.25 98 TRP A N 1
ATOM 789 C CA . TRP A 1 98 ? 7.506 -0.762 -13.495 1.00 95.25 98 TRP A CA 1
ATOM 790 C C . TRP A 1 98 ? 7.216 -0.188 -12.111 1.00 95.25 98 TRP A C 1
ATOM 792 O O . TRP A 1 98 ? 7.791 0.828 -11.721 1.00 95.25 98 TRP A O 1
ATOM 802 N N . SER A 1 99 ? 6.390 -0.885 -11.334 1.00 95.50 99 SER A N 1
ATOM 803 C CA . SER A 1 99 ? 6.056 -0.506 -9.962 1.00 95.50 99 SER A CA 1
ATOM 804 C C . SER A 1 99 ? 7.297 -0.492 -9.072 1.00 95.50 99 SER A C 1
ATOM 806 O O . SER A 1 99 ? 7.512 0.452 -8.315 1.00 95.50 99 SER A O 1
ATOM 808 N N . TRP A 1 100 ? 8.184 -1.477 -9.213 1.00 94.69 100 TRP A N 1
ATOM 809 C CA . TRP A 1 100 ? 9.453 -1.510 -8.488 1.00 94.69 100 TRP A CA 1
ATOM 810 C C . TRP A 1 100 ? 10.390 -0.360 -8.881 1.00 94.69 100 TRP A C 1
ATOM 812 O O . TRP A 1 100 ? 11.046 0.233 -8.021 1.00 94.69 100 TRP A O 1
ATOM 822 N N . SER A 1 101 ? 10.425 0.022 -10.159 1.00 94.75 101 SER A N 1
ATOM 823 C CA . SER A 1 101 ? 11.166 1.207 -10.603 1.00 94.75 101 SER A CA 1
ATOM 824 C C . SER A 1 101 ? 10.635 2.490 -9.950 1.00 94.75 101 SER A C 1
ATOM 826 O O . SER A 1 101 ? 11.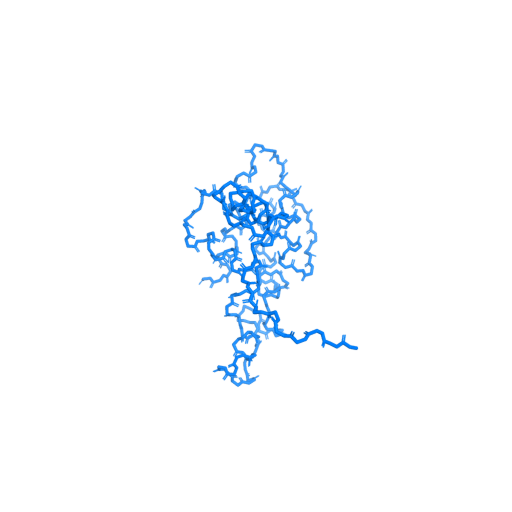424 3.365 -9.582 1.00 94.75 101 SER A O 1
ATOM 828 N N . LEU A 1 102 ? 9.318 2.606 -9.751 1.00 95.06 102 LEU A N 1
ATOM 829 C CA . LEU A 1 102 ? 8.734 3.726 -9.009 1.00 95.06 102 LEU A CA 1
ATOM 830 C C . LEU A 1 102 ? 9.193 3.705 -7.544 1.00 95.06 102 LEU A C 1
ATOM 832 O O . LEU A 1 102 ? 9.715 4.707 -7.056 1.00 95.06 102 LEU A O 1
ATOM 836 N N . TRP A 1 103 ? 9.086 2.559 -6.865 1.00 95.00 103 TRP A N 1
ATOM 837 C CA . TRP A 1 103 ? 9.511 2.419 -5.468 1.00 95.00 103 TRP A CA 1
ATOM 838 C C . TRP A 1 103 ? 10.986 2.758 -5.261 1.00 95.00 103 TRP A C 1
ATOM 840 O O . TRP A 1 103 ? 11.323 3.534 -4.368 1.00 95.00 103 TRP A O 1
ATOM 850 N N . THR A 1 104 ? 11.870 2.221 -6.101 1.00 93.31 104 THR A N 1
ATOM 851 C CA . THR A 1 104 ? 13.310 2.524 -6.050 1.00 93.31 104 THR A CA 1
ATOM 852 C C . THR A 1 104 ? 13.601 4.005 -6.291 1.00 93.31 104 THR A C 1
ATOM 854 O O . THR A 1 104 ? 14.444 4.571 -5.596 1.00 93.31 104 THR A O 1
ATOM 857 N N . SER A 1 105 ? 12.856 4.669 -7.180 1.00 93.62 105 SER A N 1
ATOM 858 C CA . SER A 1 105 ? 12.962 6.121 -7.386 1.00 93.62 105 SER A CA 1
ATOM 859 C C . SER A 1 105 ? 12.534 6.903 -6.138 1.00 93.62 105 SER A C 1
ATOM 861 O O . SER A 1 105 ? 13.273 7.768 -5.663 1.00 93.62 105 SER A O 1
ATOM 863 N N . CYS A 1 106 ? 11.381 6.554 -5.556 1.00 92.56 106 CYS A N 1
ATOM 864 C CA . CYS A 1 106 ? 10.865 7.163 -4.330 1.00 92.56 106 CYS A CA 1
ATOM 865 C C . CYS A 1 106 ? 11.839 7.005 -3.154 1.00 92.56 106 CYS A C 1
ATOM 867 O O . CYS A 1 106 ? 12.089 7.962 -2.422 1.00 92.56 106 CYS A O 1
ATOM 869 N N . MET A 1 107 ? 12.417 5.815 -2.984 1.00 91.88 107 MET A N 1
ATOM 870 C CA . MET A 1 107 ? 13.424 5.552 -1.953 1.00 91.88 107 MET A CA 1
ATOM 871 C C . MET A 1 107 ? 14.734 6.308 -2.215 1.00 91.88 107 MET A C 1
ATOM 873 O O . MET A 1 107 ? 15.336 6.852 -1.283 1.00 91.88 107 MET A O 1
ATOM 877 N N . GLY A 1 108 ? 15.137 6.408 -3.485 1.00 91.44 108 GLY A N 1
ATOM 878 C CA . GLY A 1 108 ? 16.329 7.130 -3.925 1.00 91.44 108 GLY A CA 1
ATOM 879 C C . GLY A 1 108 ? 16.312 8.613 -3.551 1.00 91.44 108 GLY A C 1
ATOM 880 O O . GLY A 1 108 ? 17.341 9.138 -3.122 1.00 91.44 108 GLY A O 1
ATOM 881 N N . TRP A 1 109 ? 15.146 9.271 -3.597 1.00 90.25 109 TRP A N 1
ATOM 882 C CA . TRP A 1 109 ? 14.989 10.665 -3.143 1.00 90.25 109 TRP A CA 1
ATOM 883 C C . TRP A 1 109 ? 15.401 10.882 -1.682 1.00 90.25 109 TRP A C 1
ATOM 885 O O . TRP A 1 109 ? 15.819 11.978 -1.313 1.00 90.25 109 TRP A O 1
ATOM 895 N N . TRP A 1 110 ? 15.332 9.832 -0.864 1.00 89.06 110 TRP A N 1
ATOM 896 C CA . TRP A 1 110 ? 15.618 9.878 0.568 1.00 89.06 110 TRP A CA 1
ATOM 897 C C . TRP A 1 110 ? 16.837 9.042 0.976 1.00 89.06 110 TRP A C 1
ATOM 899 O O . TRP A 1 110 ? 17.087 8.879 2.169 1.00 89.06 110 TRP A O 1
ATOM 909 N N . LYS A 1 111 ? 17.613 8.536 0.004 1.00 89.19 111 LYS A N 1
ATOM 910 C CA . LYS A 1 111 ? 18.786 7.663 0.218 1.00 89.19 111 LYS A CA 1
ATOM 911 C C . LYS A 1 111 ? 18.475 6.416 1.060 1.00 89.19 111 LYS A C 1
ATOM 913 O O . LYS A 1 111 ? 19.350 5.898 1.754 1.00 89.19 111 LYS A O 1
ATOM 918 N N . VAL A 1 112 ? 17.235 5.938 0.995 1.00 88.56 112 VAL A N 1
ATOM 919 C CA . VAL A 1 112 ? 16.821 4.671 1.601 1.00 88.56 112 VAL A CA 1
ATOM 920 C C . VAL A 1 112 ? 17.052 3.566 0.580 1.00 88.56 112 VAL A C 1
ATOM 922 O O . VAL A 1 112 ? 16.813 3.758 -0.606 1.00 88.56 112 VAL A O 1
ATOM 925 N N . ASN A 1 113 ? 17.515 2.406 1.035 1.00 81.94 113 ASN A N 1
ATOM 926 C CA . ASN A 1 113 ? 17.623 1.215 0.203 1.00 81.94 113 ASN A CA 1
ATOM 927 C C . ASN A 1 113 ? 16.992 0.044 0.943 1.00 81.94 113 ASN A C 1
ATOM 929 O O . ASN A 1 113 ? 17.283 -0.176 2.119 1.00 81.94 113 ASN A O 1
ATOM 933 N N . CYS A 1 114 ? 16.158 -0.720 0.249 1.00 79.75 114 CYS A N 1
ATOM 934 C CA . CYS A 1 114 ? 15.677 -2.002 0.741 1.00 79.75 114 CYS A CA 1
ATOM 935 C C . CYS A 1 114 ? 15.228 -2.892 -0.422 1.00 79.75 114 CYS A C 1
ATOM 937 O O . CYS A 1 114 ? 15.041 -2.434 -1.551 1.00 79.75 114 CYS A O 1
ATOM 939 N N . CYS A 1 115 ? 15.089 -4.180 -0.130 1.00 76.94 115 CYS A N 1
ATOM 940 C CA . CYS A 1 115 ? 14.563 -5.160 -1.067 1.00 76.94 115 CYS A CA 1
ATOM 941 C C . CYS A 1 115 ? 13.035 -5.205 -0.974 1.00 76.94 115 CYS A C 1
ATOM 943 O O . CYS A 1 115 ? 12.472 -4.979 0.098 1.00 76.94 115 CYS A O 1
ATOM 945 N N . ALA A 1 116 ? 12.375 -5.536 -2.085 1.00 71.75 116 ALA A N 1
ATOM 946 C CA . ALA A 1 116 ? 10.938 -5.773 -2.096 1.00 71.75 116 ALA A CA 1
ATOM 947 C C . ALA A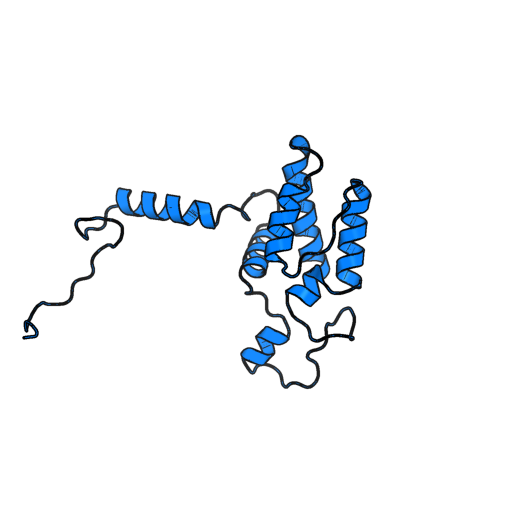 1 116 ? 10.602 -6.928 -1.146 1.00 71.75 116 ALA A C 1
ATOM 949 O O . ALA A 1 116 ? 11.273 -7.964 -1.164 1.00 71.75 116 ALA A O 1
ATOM 950 N N . ASN A 1 117 ? 9.540 -6.768 -0.357 1.00 83.12 117 ASN A N 1
ATOM 951 C CA . ASN A 1 117 ? 8.902 -7.912 0.289 1.00 83.12 117 ASN A CA 1
ATOM 952 C C . ASN A 1 117 ? 8.080 -8.703 -0.737 1.00 83.12 117 ASN A C 1
ATOM 954 O O . ASN A 1 117 ? 7.916 -8.283 -1.884 1.00 83.12 117 ASN A O 1
ATOM 958 N N . ARG A 1 118 ? 7.572 -9.872 -0.339 1.00 86.50 118 ARG A N 1
ATOM 959 C CA . ARG A 1 118 ? 6.742 -10.693 -1.235 1.00 86.50 118 ARG A CA 1
ATOM 960 C C . ARG A 1 118 ? 5.293 -10.225 -1.275 1.00 86.50 118 ARG A C 1
ATOM 962 O O . ARG A 1 118 ? 4.628 -10.471 -2.273 1.00 86.50 118 ARG A O 1
ATOM 969 N N . SER A 1 119 ? 4.836 -9.549 -0.218 1.00 91.75 119 SER A N 1
ATOM 970 C CA . SER A 1 119 ? 3.475 -9.033 -0.100 1.00 91.75 119 SER A CA 1
ATOM 971 C C . SER A 1 119 ? 3.432 -7.516 0.064 1.00 91.75 119 SER A C 1
ATOM 973 O O . SER A 1 119 ? 4.259 -6.931 0.770 1.00 91.75 119 SER A O 1
ATOM 975 N N . ILE A 1 120 ? 2.404 -6.883 -0.503 1.00 91.75 120 ILE A N 1
ATOM 976 C CA . ILE A 1 120 ? 2.118 -5.457 -0.311 1.00 91.75 120 ILE A CA 1
ATOM 977 C C . ILE A 1 120 ? 1.871 -5.089 1.164 1.00 91.75 120 ILE A C 1
ATOM 979 O O . ILE A 1 120 ? 2.218 -3.990 1.594 1.00 91.75 120 ILE A O 1
ATOM 983 N N . ASN A 1 121 ? 1.346 -6.016 1.973 1.00 90.81 121 ASN A N 1
ATOM 984 C CA . ASN A 1 121 ? 1.139 -5.810 3.411 1.00 90.81 121 ASN A CA 1
ATOM 985 C C . ASN A 1 121 ? 2.460 -5.772 4.188 1.00 90.81 121 ASN A C 1
ATOM 987 O O . ASN A 1 121 ? 2.708 -4.880 5.005 1.00 90.81 121 ASN A O 1
ATOM 991 N N . GLU A 1 122 ? 3.343 -6.728 3.905 1.00 91.19 122 GLU A N 1
ATOM 992 C CA . GLU A 1 122 ? 4.702 -6.743 4.451 1.00 91.19 122 GLU A CA 1
ATOM 993 C C . GLU A 1 122 ? 5.490 -5.523 3.971 1.00 91.19 122 GLU A C 1
ATOM 995 O O . GLU A 1 122 ? 6.279 -4.941 4.714 1.00 91.19 122 GLU A O 1
ATOM 1000 N N . TRP A 1 123 ? 5.263 -5.095 2.729 1.00 93.19 123 TRP A N 1
ATOM 1001 C CA . TRP A 1 123 ? 5.847 -3.872 2.206 1.00 93.19 123 TRP A CA 1
ATOM 1002 C C . TRP A 1 123 ? 5.364 -2.634 2.956 1.00 93.19 123 TRP A C 1
ATOM 1004 O O . TRP A 1 123 ? 6.196 -1.845 3.379 1.00 93.19 123 TRP A O 1
ATOM 1014 N N . PHE A 1 124 ? 4.062 -2.482 3.206 1.00 92.06 124 PHE A N 1
ATOM 1015 C CA . PHE A 1 124 ? 3.525 -1.349 3.966 1.00 92.06 124 PHE A CA 1
ATOM 1016 C C . PHE A 1 124 ? 4.078 -1.281 5.396 1.00 92.06 124 PHE A C 1
ATOM 1018 O O . PHE A 1 124 ? 4.549 -0.232 5.844 1.00 92.06 124 PHE A O 1
ATOM 1025 N N . THR A 1 125 ? 4.087 -2.413 6.099 1.00 88.81 125 THR A N 1
ATOM 1026 C CA . THR A 1 125 ? 4.623 -2.496 7.468 1.00 88.81 125 THR A CA 1
ATOM 1027 C C . THR A 1 125 ? 6.135 -2.257 7.513 1.00 88.81 125 THR A C 1
ATOM 1029 O O . THR A 1 125 ? 6.627 -1.561 8.406 1.00 88.81 125 THR A O 1
ATOM 1032 N N . GLY A 1 126 ? 6.884 -2.780 6.538 1.00 90.00 126 GLY A N 1
ATOM 1033 C CA . GLY A 1 126 ? 8.309 -2.503 6.367 1.00 90.00 126 GLY A CA 1
ATOM 1034 C C . GLY A 1 126 ? 8.576 -1.038 6.025 1.00 90.00 126 GLY A C 1
ATOM 1035 O O . GLY A 1 126 ? 9.442 -0.412 6.631 1.00 90.00 126 GLY A O 1
ATOM 1036 N N . TRP A 1 127 ? 7.781 -0.456 5.128 1.00 90.88 127 TRP A N 1
ATOM 1037 C CA . TRP A 1 127 ? 7.883 0.936 4.702 1.00 90.88 127 TRP A CA 1
ATOM 1038 C C . TRP A 1 127 ? 7.796 1.884 5.892 1.00 90.88 127 TRP A C 1
ATOM 1040 O O . TRP A 1 127 ? 8.668 2.731 6.056 1.00 90.88 127 TRP A O 1
ATOM 1050 N N . GLN A 1 128 ? 6.819 1.703 6.783 1.00 87.56 128 GLN A N 1
ATOM 1051 C CA . GLN A 1 128 ? 6.702 2.521 7.996 1.00 87.56 128 GLN A CA 1
ATOM 1052 C C . GLN A 1 128 ? 7.974 2.481 8.865 1.00 87.56 128 GLN A C 1
ATOM 1054 O O . GLN A 1 128 ? 8.376 3.508 9.416 1.00 87.56 128 GLN A O 1
ATOM 1059 N N . ARG A 1 129 ? 8.647 1.325 8.945 1.00 87.44 129 ARG A N 1
ATOM 1060 C CA . ARG A 1 129 ? 9.902 1.145 9.704 1.00 87.44 129 ARG A CA 1
ATOM 1061 C C . ARG A 1 129 ? 11.119 1.758 9.013 1.00 87.44 129 ARG A C 1
ATOM 1063 O O . ARG A 1 129 ? 12.075 2.119 9.690 1.00 87.44 129 ARG A O 1
ATOM 1070 N N . LEU A 1 130 ? 11.078 1.893 7.690 1.00 89.38 130 LEU A N 1
ATOM 1071 C CA . LEU A 1 130 ? 12.149 2.471 6.874 1.00 89.38 130 LEU A CA 1
ATOM 1072 C C . LEU A 1 130 ? 12.141 4.007 6.846 1.00 89.38 130 LEU A C 1
ATOM 1074 O O . LEU A 1 130 ? 12.965 4.599 6.151 1.00 89.38 130 LEU A O 1
ATOM 1078 N N . SER A 1 131 ? 11.234 4.657 7.585 1.00 89.38 131 SER A N 1
ATOM 1079 C CA . SER A 1 131 ? 11.164 6.119 7.645 1.00 89.38 131 SER A CA 1
ATOM 1080 C C . SER A 1 131 ? 12.536 6.719 8.002 1.00 89.38 131 SER A C 1
ATOM 1082 O O . SER A 1 131 ? 13.050 6.437 9.088 1.00 89.38 131 SER A O 1
ATOM 1084 N N . PRO A 1 132 ? 13.124 7.591 7.155 1.00 85.38 132 PRO A N 1
ATOM 1085 C CA . PRO A 1 132 ? 14.490 8.080 7.361 1.00 85.38 132 PRO A CA 1
ATOM 1086 C C . PRO A 1 132 ? 14.635 8.954 8.612 1.00 85.38 132 PRO A C 1
ATOM 1088 O O . PRO A 1 132 ? 15.727 9.100 9.156 1.00 85.38 132 PRO A O 1
ATOM 1091 N N . SER A 1 133 ? 13.541 9.577 9.064 1.00 87.06 133 SER A N 1
ATOM 1092 C CA . SER A 1 133 ? 13.508 10.294 10.337 1.00 87.06 133 SER A CA 1
ATOM 1093 C C . SER A 1 133 ? 12.101 10.316 10.951 1.00 87.06 133 SER A C 1
ATOM 1095 O O . SER A 1 133 ? 11.109 10.297 10.214 1.00 87.06 133 SER A O 1
ATOM 1097 N N . PRO A 1 134 ? 11.970 10.452 12.286 1.00 82.19 134 PRO A N 1
ATOM 1098 C CA . PRO A 1 134 ? 10.666 10.596 12.942 1.00 82.19 134 PRO A CA 1
ATOM 1099 C C . PRO A 1 134 ? 9.898 11.846 12.491 1.00 82.19 134 PRO A C 1
ATOM 1101 O O . PRO A 1 134 ? 8.676 11.826 12.368 1.00 82.19 134 PRO A O 1
ATOM 1104 N N . LYS A 1 135 ? 10.614 12.938 12.185 1.00 84.88 135 LYS A N 1
ATOM 1105 C CA . LYS A 1 135 ? 10.015 14.211 11.742 1.00 84.88 135 LYS A CA 1
ATOM 1106 C C . LYS A 1 135 ? 9.345 14.099 10.370 1.00 84.88 135 LYS A C 1
ATOM 1108 O O . LYS A 1 135 ? 8.444 14.873 10.062 1.00 84.88 135 LYS A O 1
ATOM 1113 N N . MET A 1 136 ? 9.773 13.134 9.560 1.00 84.62 136 MET A N 1
ATOM 1114 C CA . MET A 1 136 ? 9.273 12.901 8.205 1.00 84.62 136 MET A CA 1
ATOM 1115 C C . MET A 1 136 ? 8.218 11.804 8.115 1.00 84.62 136 MET A C 1
ATOM 1117 O O . MET A 1 136 ? 7.716 11.577 7.019 1.00 84.62 136 MET A O 1
ATOM 1121 N N . GLY A 1 137 ? 7.832 11.167 9.227 1.00 86.75 137 GLY A N 1
ATOM 1122 C CA . GLY A 1 137 ? 6.910 10.027 9.203 1.00 86.75 137 GLY A CA 1
ATOM 1123 C C . GLY A 1 137 ? 5.625 10.299 8.412 1.00 86.75 137 GLY A C 1
ATOM 1124 O O . GLY A 1 137 ? 5.218 9.476 7.601 1.00 86.75 137 GLY A O 1
ATOM 1125 N N . ARG A 1 138 ? 5.044 11.502 8.540 1.00 88.25 138 ARG A N 1
ATOM 1126 C CA . ARG A 1 138 ? 3.857 11.897 7.757 1.00 88.25 138 ARG A CA 1
ATOM 1127 C C . ARG A 1 138 ? 4.118 11.935 6.250 1.00 88.25 138 ARG A C 1
ATOM 1129 O O . ARG A 1 138 ? 3.358 11.349 5.490 1.00 88.25 138 ARG A O 1
ATOM 1136 N N . ALA A 1 139 ? 5.184 12.609 5.819 1.00 91.00 139 ALA A N 1
ATOM 1137 C CA . ALA A 1 139 ? 5.544 12.687 4.402 1.00 91.00 139 ALA A CA 1
ATOM 1138 C C . ALA A 1 139 ? 5.895 11.306 3.834 1.00 91.00 139 ALA A C 1
ATOM 1140 O O . ALA A 1 139 ? 5.533 10.991 2.705 1.00 91.00 139 ALA A O 1
ATOM 1141 N N . TRP A 1 140 ? 6.541 10.467 4.643 1.00 91.94 140 TRP A N 1
ATOM 1142 C CA . TRP A 1 140 ? 6.912 9.107 4.280 1.00 91.94 140 TRP A CA 1
ATOM 1143 C C . TRP A 1 140 ? 5.693 8.207 4.053 1.00 91.94 140 TRP A C 1
ATOM 1145 O O . TRP A 1 140 ? 5.634 7.482 3.062 1.00 91.94 140 TRP A O 1
ATOM 1155 N N . VAL A 1 141 ? 4.678 8.293 4.916 1.00 91.50 141 VAL A N 1
ATOM 1156 C CA . VAL A 1 141 ? 3.410 7.578 4.708 1.00 91.50 141 VAL A CA 1
ATOM 1157 C C . VAL A 1 141 ? 2.666 8.115 3.484 1.00 91.50 141 VAL A C 1
ATOM 1159 O O . VAL A 1 141 ? 2.199 7.332 2.661 1.00 91.50 141 VAL A O 1
ATOM 1162 N N . MET A 1 142 ? 2.616 9.438 3.299 1.00 92.81 142 MET A N 1
ATOM 1163 C CA . MET A 1 142 ? 1.995 10.027 2.106 1.00 92.81 142 MET A CA 1
ATOM 1164 C C . MET A 1 142 ? 2.684 9.592 0.809 1.00 92.81 142 MET A C 1
ATOM 1166 O O . MET A 1 142 ? 2.006 9.409 -0.197 1.00 92.81 142 MET A O 1
ATOM 1170 N N . LEU A 1 143 ? 4.003 9.379 0.829 1.00 94.19 143 LEU A N 1
ATOM 1171 C CA . LEU A 1 143 ? 4.743 8.866 -0.322 1.00 94.19 143 LEU A CA 1
ATOM 1172 C C . LEU A 1 143 ? 4.294 7.450 -0.699 1.00 94.19 143 LEU A C 1
ATOM 1174 O O . LEU A 1 143 ? 4.104 7.180 -1.881 1.00 94.19 143 LEU A O 1
ATOM 1178 N N . PHE A 1 144 ? 4.046 6.581 0.287 1.00 94.44 144 PHE A N 1
ATOM 1179 C CA . PHE A 1 144 ? 3.448 5.269 0.024 1.00 94.44 144 PHE A CA 1
ATOM 1180 C C . PHE A 1 144 ? 2.086 5.418 -0.652 1.00 94.44 144 PHE A C 1
ATOM 1182 O O . PHE A 1 144 ? 1.825 4.766 -1.657 1.00 94.44 144 PHE A O 1
ATOM 1189 N N . TYR A 1 145 ? 1.234 6.297 -0.116 1.00 95.31 145 TYR A N 1
ATOM 1190 C CA . TYR A 1 145 ? -0.155 6.458 -0.556 1.00 95.31 145 TYR A CA 1
ATOM 1191 C C . TYR A 1 145 ? -0.203 7.000 -1.980 1.00 95.31 145 TYR A C 1
ATOM 1193 O O . TYR A 1 145 ? -0.953 6.498 -2.812 1.00 95.31 145 TYR A O 1
ATOM 1201 N N . ALA A 1 146 ? 0.643 7.990 -2.267 1.00 95.19 146 ALA A N 1
ATOM 1202 C CA . ALA A 1 146 ? 0.818 8.534 -3.600 1.00 95.19 146 ALA A CA 1
ATOM 1203 C C . ALA A 1 146 ? 1.337 7.469 -4.574 1.00 95.19 146 ALA A C 1
ATOM 1205 O O . ALA A 1 146 ? 0.768 7.329 -5.647 1.00 95.19 146 ALA A O 1
ATOM 1206 N N . ALA A 1 147 ? 2.349 6.682 -4.194 1.00 95.75 147 ALA A N 1
ATOM 1207 C CA . ALA A 1 147 ? 2.918 5.655 -5.065 1.00 95.75 147 ALA A CA 1
ATOM 1208 C C . ALA A 1 147 ? 1.889 4.581 -5.448 1.00 95.75 147 ALA A C 1
ATOM 1210 O O . ALA A 1 147 ? 1.704 4.317 -6.634 1.00 95.75 147 ALA A O 1
ATOM 1211 N N . VAL A 1 148 ? 1.171 4.004 -4.476 1.00 95.50 148 VAL A N 1
ATOM 1212 C CA . VAL A 1 148 ? 0.148 2.989 -4.788 1.00 95.50 148 VAL A CA 1
ATOM 1213 C C . VAL A 1 148 ? -1.029 3.575 -5.563 1.00 95.50 148 VAL A C 1
ATOM 1215 O O . VAL A 1 148 ? -1.558 2.913 -6.448 1.00 95.50 148 VAL A O 1
ATOM 1218 N N . TRP A 1 149 ? -1.416 4.823 -5.287 1.00 95.50 149 TRP A N 1
ATOM 1219 C CA . TRP A 1 149 ? -2.463 5.497 -6.052 1.00 95.50 149 TRP A CA 1
ATOM 1220 C C . TRP A 1 149 ? -2.036 5.759 -7.503 1.00 95.50 149 TRP A C 1
ATOM 1222 O O . TRP A 1 149 ? -2.827 5.550 -8.413 1.00 95.50 149 TRP A O 1
ATOM 1232 N N . SER A 1 150 ? -0.784 6.169 -7.723 1.00 95.00 150 SER A N 1
ATOM 1233 C CA . SER A 1 150 ? -0.214 6.401 -9.057 1.00 95.00 150 SER A CA 1
ATOM 1234 C C . SER A 1 150 ? 0.026 5.124 -9.857 1.00 95.00 150 SER A C 1
ATOM 1236 O O . SER A 1 150 ? 0.050 5.186 -11.075 1.00 95.00 150 SER A O 1
ATOM 1238 N N . ILE A 1 151 ? 0.229 3.976 -9.208 1.00 94.94 151 ILE A N 1
ATOM 1239 C CA . ILE A 1 151 ? 0.309 2.683 -9.908 1.00 94.94 151 ILE A CA 1
ATOM 1240 C C . ILE A 1 151 ? -1.073 2.260 -10.427 1.00 94.94 151 ILE A C 1
ATOM 1242 O O . ILE A 1 151 ? -1.171 1.595 -11.453 1.00 94.94 151 ILE A O 1
ATOM 1246 N N . TRP A 1 152 ? -2.134 2.617 -9.703 1.00 91.69 152 TRP A N 1
ATOM 1247 C CA . TRP A 1 152 ? -3.501 2.201 -10.010 1.00 91.69 152 TRP A CA 1
ATOM 1248 C C . TRP A 1 152 ? -4.211 3.060 -11.069 1.00 91.69 152 TRP A C 1
ATOM 1250 O O . TRP A 1 152 ? -5.212 2.611 -11.625 1.00 91.69 152 TRP A O 1
ATOM 1260 N N . TRP A 1 153 ? -3.750 4.290 -11.314 1.00 74.06 153 TRP A N 1
ATOM 1261 C CA . TRP A 1 153 ? -4.440 5.300 -12.129 1.00 74.06 153 TRP A CA 1
ATOM 1262 C C . TRP A 1 153 ? -3.587 5.756 -13.307 1.00 74.06 153 TRP A C 1
ATOM 1264 O O . TRP A 1 153 ? -4.136 5.820 -14.428 1.00 74.06 153 TRP A O 1
#